Protein AF-A0A1B4FDY3-F1 (afdb_monomer_lite)

Sequence (76 aa):
MSGNVSDSFATPVTGARVPELADPDAYFAMLADACRDLDDAQGHLFHAQLVLVLMHHIADSDVLRDAIAIARAGID

Radius of gyration: 14.78 Å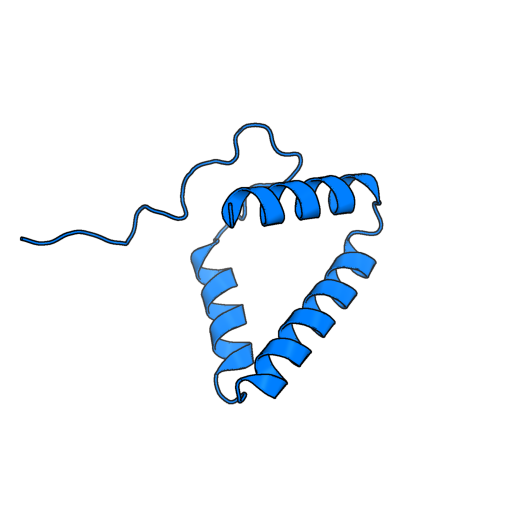; chains: 1; bounding box: 31×23×40 Å

pLDDT: mean 82.45, std 18.77, range [43.31, 97.88]

Foldseek 3Di:
DDDDPPPPPPPPPVPFPDDDDPDPPVVVVVLCVVCVPPDPVRNVVVVVVVVVVVCVVVVDPVNVVSVVVVVVVVVD

InterPro domains:
  IPR021233 Protein of unknown function DUF2783 [PF10932] (19-72)

Structure (mmCIF, N/CA/C/O backbone):
data_AF-A0A1B4FDY3-F1
#
_entry.id   AF-A0A1B4FDY3-F1
#
loop_
_atom_site.group_PDB
_atom_site.id
_atom_site.type_symbol
_atom_site.label_atom_id
_atom_site.label_alt_id
_atom_site.label_comp_id
_atom_site.label_asym_id
_atom_site.label_entity_id
_atom_site.label_seq_id
_atom_site.pdbx_PDB_ins_code
_atom_site.Cartn_x
_atom_site.Cartn_y
_atom_site.Cartn_z
_atom_site.occupancy
_atom_site.B_iso_or_equiv
_atom_site.auth_seq_id
_atom_site.auth_comp_id
_atom_site.auth_asym_id
_atom_site.auth_atom_id
_atom_site.pdbx_PDB_model_num
ATOM 1 N N . MET A 1 1 ? -19.988 11.761 -24.729 1.00 45.06 1 MET A N 1
ATOM 2 C CA . MET A 1 1 ? -19.624 10.481 -24.091 1.00 45.06 1 MET A CA 1
ATOM 3 C C . MET A 1 1 ? -18.280 10.684 -23.414 1.00 45.06 1 MET A C 1
ATOM 5 O O . MET A 1 1 ? -17.265 10.553 -24.076 1.00 45.06 1 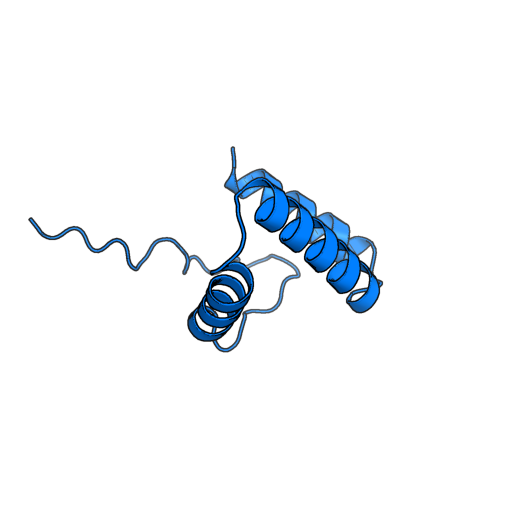MET A O 1
ATOM 9 N N . SER A 1 2 ? -18.285 11.074 -22.141 1.00 43.31 2 SER A N 1
ATOM 10 C CA . SER A 1 2 ? -17.079 11.141 -21.310 1.00 43.31 2 SER A CA 1
ATOM 11 C C . SER A 1 2 ? -17.441 10.487 -19.985 1.00 43.31 2 SER A C 1
ATOM 13 O O . SER A 1 2 ? -18.121 11.093 -19.165 1.00 43.31 2 SER A O 1
ATOM 15 N N . GLY A 1 3 ? -17.114 9.202 -19.854 1.00 46.12 3 GLY A N 1
ATOM 16 C CA . GLY A 1 3 ? -17.233 8.471 -18.597 1.00 46.12 3 GLY A CA 1
ATOM 17 C C . GLY A 1 3 ? -15.992 8.762 -17.769 1.00 46.12 3 GLY A C 1
ATOM 18 O O . GLY A 1 3 ? -14.888 8.424 -18.188 1.00 46.12 3 GLY A O 1
ATOM 19 N N . ASN A 1 4 ? -16.170 9.450 -16.648 1.00 47.28 4 ASN A N 1
ATOM 20 C CA . ASN A 1 4 ? -15.097 9.755 -15.716 1.00 47.28 4 ASN A CA 1
ATOM 21 C C . ASN A 1 4 ? -14.844 8.502 -14.861 1.00 47.28 4 ASN A C 1
ATOM 23 O O . ASN A 1 4 ? -15.723 8.094 -14.110 1.00 47.28 4 ASN A O 1
ATOM 27 N N . VAL A 1 5 ? -13.672 7.877 -14.999 1.00 53.91 5 VAL A N 1
ATOM 28 C CA . VAL A 1 5 ? -13.239 6.705 -14.199 1.00 53.91 5 VAL A CA 1
ATOM 29 C C . VAL A 1 5 ? -12.726 7.125 -12.806 1.00 53.91 5 VAL A C 1
ATOM 31 O O . VAL A 1 5 ? -12.389 6.292 -11.975 1.00 53.91 5 VAL A O 1
ATOM 34 N N . SER A 1 6 ? -12.711 8.423 -12.503 1.00 49.16 6 SER A N 1
ATOM 35 C CA . SER A 1 6 ? -12.084 8.979 -11.297 1.00 49.16 6 SER A CA 1
ATOM 36 C C . SER A 1 6 ? -12.863 8.811 -9.981 1.00 49.16 6 SER A C 1
ATOM 38 O O . SER A 1 6 ? -12.439 9.388 -8.990 1.00 49.16 6 SER A O 1
ATOM 40 N N . ASP A 1 7 ? -13.964 8.051 -9.930 1.00 46.66 7 ASP A N 1
ATOM 41 C CA . ASP A 1 7 ? -14.854 8.003 -8.745 1.00 46.66 7 ASP A CA 1
ATOM 42 C C . ASP A 1 7 ? -15.001 6.605 -8.099 1.00 46.66 7 ASP A C 1
ATOM 44 O O . ASP A 1 7 ? -15.822 6.403 -7.210 1.00 46.66 7 ASP A O 1
ATOM 48 N N . SER A 1 8 ? -14.232 5.595 -8.530 1.00 47.44 8 SER A N 1
ATOM 49 C CA . SER A 1 8 ? -14.431 4.206 -8.056 1.00 47.44 8 SER A CA 1
ATOM 50 C C . SER A 1 8 ? -13.566 3.760 -6.870 1.00 47.44 8 SER A C 1
ATOM 52 O O . SER A 1 8 ? -13.792 2.666 -6.365 1.00 47.44 8 SER A O 1
ATOM 54 N N . PHE A 1 9 ? -12.634 4.580 -6.373 1.00 49.09 9 PHE A N 1
ATOM 55 C CA . PHE A 1 9 ? -11.834 4.250 -5.175 1.00 49.09 9 PHE A CA 1
ATOM 56 C C . PHE A 1 9 ? -12.249 5.027 -3.914 1.00 49.09 9 PHE A C 1
ATOM 58 O O . PHE A 1 9 ? -11.755 4.737 -2.829 1.00 49.09 9 PHE A O 1
ATOM 65 N N . ALA A 1 10 ? -13.169 5.989 -4.039 1.00 45.94 10 ALA A N 1
ATOM 66 C CA . ALA A 1 10 ? -13.555 6.906 -2.967 1.00 45.94 10 ALA A CA 1
ATOM 67 C C . ALA A 1 10 ? -14.835 6.492 -2.223 1.00 45.94 10 ALA A C 1
ATOM 69 O O . ALA A 1 10 ? -15.478 7.330 -1.595 1.00 45.94 10 ALA A O 1
ATOM 70 N N . THR A 1 11 ? -15.247 5.220 -2.268 1.00 49.28 11 THR A N 1
ATOM 71 C CA . THR A 1 11 ? -16.280 4.754 -1.335 1.00 49.28 11 THR A CA 1
ATOM 72 C C . THR A 1 11 ? -15.687 4.767 0.071 1.00 49.28 11 THR A C 1
ATOM 74 O O . THR A 1 11 ? -14.780 3.971 0.333 1.00 49.28 11 THR A O 1
ATOM 77 N N . PRO A 1 12 ? -16.165 5.629 0.989 1.00 49.97 12 PRO A N 1
ATOM 78 C CA . PRO A 1 12 ? -15.700 5.579 2.359 1.00 49.97 12 PRO A CA 1
ATOM 79 C C . PRO A 1 12 ? -16.083 4.206 2.902 1.00 49.97 12 PRO A C 1
ATOM 81 O O . PRO A 1 12 ? -17.256 3.827 2.897 1.00 49.97 12 PRO A O 1
ATOM 84 N N . VAL A 1 13 ? -15.096 3.441 3.366 1.00 56.03 13 VAL A N 1
ATOM 85 C CA . VAL A 1 13 ? -15.341 2.196 4.097 1.00 56.03 13 VAL A CA 1
ATOM 86 C C . VAL A 1 13 ? -15.837 2.554 5.507 1.00 56.03 13 VAL A C 1
ATOM 88 O O . VAL A 1 13 ? -15.195 2.317 6.525 1.00 56.03 13 VAL A O 1
ATOM 91 N N . THR A 1 14 ? -16.987 3.229 5.579 1.00 43.75 14 THR A N 1
ATOM 92 C CA . THR A 1 14 ? -17.622 3.663 6.823 1.00 43.75 14 THR A CA 1
ATOM 93 C C . THR A 1 14 ? -18.017 2.422 7.620 1.00 43.75 14 THR A C 1
ATOM 95 O O . THR A 1 14 ? -19.047 1.805 7.362 1.00 43.75 14 THR A O 1
ATOM 98 N N . GLY A 1 15 ? -17.165 2.039 8.574 1.00 52.16 15 GLY A N 1
ATOM 99 C CA . GLY A 1 15 ? -17.369 0.894 9.464 1.00 52.16 15 GLY A CA 1
ATOM 100 C C . GLY A 1 15 ? -16.199 -0.089 9.545 1.00 52.16 15 GLY A C 1
ATOM 101 O O . GLY A 1 15 ? -16.210 -0.935 10.435 1.00 52.16 15 GLY A O 1
ATOM 102 N N . ALA A 1 16 ? -15.181 0.014 8.684 1.00 56.03 16 ALA A N 1
ATOM 103 C CA . ALA A 1 16 ? -13.959 -0.769 8.861 1.00 56.03 16 ALA A CA 1
ATOM 104 C C . ALA A 1 16 ? -13.057 -0.138 9.928 1.00 56.03 16 ALA A C 1
ATOM 106 O O . ALA A 1 16 ? -12.958 1.082 10.032 1.00 56.03 16 ALA A O 1
ATOM 107 N N . ARG A 1 17 ? -12.317 -0.964 10.675 1.00 67.38 17 ARG A N 1
ATOM 108 C CA . ARG A 1 17 ? -11.282 -0.534 11.636 1.00 67.38 17 ARG A CA 1
ATOM 109 C C . ARG A 1 17 ? -10.063 0.134 10.963 1.00 67.38 17 ARG A C 1
ATOM 111 O O . ARG A 1 17 ? -9.029 0.313 11.600 1.00 67.38 17 ARG A O 1
ATOM 118 N N . VAL A 1 18 ? -10.157 0.480 9.679 1.00 67.69 18 VAL A N 1
ATOM 119 C CA . VAL A 1 18 ? -9.060 1.024 8.877 1.00 67.69 18 VAL A CA 1
ATOM 120 C C . VAL A 1 18 ? -9.173 2.552 8.853 1.00 67.69 18 VAL A C 1
ATOM 122 O O . VAL A 1 18 ? -10.206 3.067 8.424 1.00 67.69 18 VAL A O 1
ATOM 125 N N . PRO A 1 19 ? -8.146 3.287 9.314 1.00 78.75 19 PRO A N 1
ATOM 126 C CA . PRO A 1 19 ? -8.121 4.740 9.223 1.00 78.75 19 PRO A CA 1
ATOM 127 C C . PRO A 1 19 ? -8.193 5.216 7.773 1.00 78.75 19 PRO A C 1
ATOM 129 O O . PRO A 1 19 ? -7.617 4.597 6.878 1.00 78.75 19 PRO A O 1
ATOM 132 N N . GLU A 1 20 ? -8.851 6.351 7.557 1.00 81.50 20 GLU A N 1
ATOM 133 C CA . GLU A 1 20 ? -8.818 7.025 6.264 1.00 81.50 20 GLU A CA 1
ATOM 134 C C . GLU A 1 20 ? -7.398 7.526 5.963 1.00 81.50 20 GLU A C 1
ATOM 136 O O . GLU A 1 20 ? -6.700 8.049 6.839 1.00 81.50 20 GLU A O 1
ATOM 141 N N . LEU A 1 21 ? -6.957 7.338 4.719 1.00 82.81 21 LEU A N 1
ATOM 142 C CA . LEU A 1 21 ? -5.674 7.849 4.250 1.00 82.81 21 LEU A CA 1
ATOM 143 C C . LEU A 1 21 ? -5.798 9.353 4.008 1.00 82.81 21 LEU A C 1
ATOM 145 O O . LEU A 1 21 ? -6.712 9.798 3.325 1.00 82.81 21 LEU A O 1
ATOM 149 N N . ALA A 1 22 ? -4.852 10.127 4.541 1.00 88.19 22 ALA A N 1
ATOM 150 C CA . ALA A 1 22 ? -4.874 11.585 4.425 1.00 88.19 22 ALA A CA 1
ATOM 151 C C . ALA A 1 22 ? -4.730 12.085 2.974 1.00 88.19 22 ALA A C 1
ATOM 153 O O . ALA A 1 22 ? -5.299 13.116 2.630 1.00 88.19 22 ALA A O 1
ATOM 154 N N . ASP A 1 23 ? -3.968 11.366 2.145 1.00 91.06 23 ASP A N 1
ATOM 155 C CA . ASP A 1 23 ? -3.785 11.653 0.718 1.00 91.06 23 ASP A CA 1
ATOM 156 C C . ASP A 1 23 ? -3.606 10.331 -0.055 1.00 91.06 23 ASP A C 1
ATOM 158 O O . ASP A 1 23 ? -2.479 9.862 -0.251 1.00 91.06 23 ASP A O 1
ATOM 162 N N . PRO A 1 24 ? -4.714 9.661 -0.426 1.00 87.75 24 PRO A N 1
ATOM 163 C CA . PRO A 1 24 ? -4.664 8.375 -1.117 1.00 87.75 24 PRO A CA 1
ATOM 164 C C . PRO A 1 24 ? -3.858 8.443 -2.419 1.00 87.75 24 PRO A C 1
ATOM 166 O O . PRO A 1 24 ? -3.050 7.553 -2.687 1.00 87.75 24 PRO A O 1
ATOM 169 N N . ASP A 1 25 ? -4.031 9.516 -3.194 1.00 91.38 25 ASP A N 1
ATOM 170 C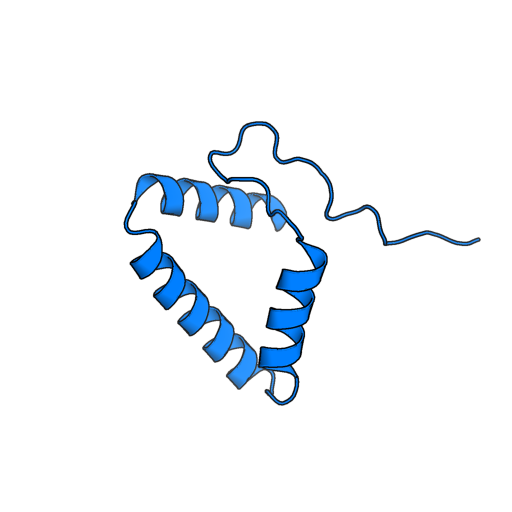 CA . ASP A 1 25 ? -3.410 9.687 -4.508 1.00 91.38 25 ASP A CA 1
ATOM 171 C C . ASP A 1 25 ? -1.887 9.789 -4.398 1.00 91.38 25 ASP A C 1
ATOM 173 O O . ASP A 1 25 ? -1.163 9.116 -5.138 1.00 91.38 25 ASP A O 1
ATOM 177 N N . ALA A 1 26 ? -1.380 10.570 -3.438 1.00 93.81 26 ALA A N 1
ATOM 178 C CA . ALA A 1 26 ? 0.058 10.678 -3.210 1.00 93.81 26 ALA A CA 1
ATOM 179 C C . ALA A 1 26 ? 0.686 9.335 -2.798 1.00 93.81 26 ALA A C 1
ATOM 181 O O . ALA A 1 26 ? 1.791 9.002 -3.237 1.00 93.81 26 ALA A O 1
ATOM 182 N N . TYR A 1 27 ? -0.010 8.535 -1.985 1.00 91.12 27 TYR A N 1
ATOM 183 C CA . TYR A 1 27 ? 0.486 7.220 -1.576 1.00 91.12 27 TYR A CA 1
ATOM 184 C C . TYR A 1 27 ? 0.458 6.200 -2.718 1.00 91.12 27 TYR A C 1
ATOM 186 O O . TYR A 1 27 ? 1.419 5.444 -2.878 1.00 91.12 27 TYR A O 1
ATOM 194 N N . PHE A 1 28 ? -0.580 6.204 -3.557 1.00 89.69 28 PHE A N 1
ATOM 195 C CA . PHE A 1 28 ? -0.607 5.357 -4.751 1.00 89.69 28 PHE A CA 1
ATOM 196 C C . PHE A 1 28 ? 0.475 5.750 -5.759 1.00 89.69 28 PHE A C 1
ATOM 198 O O . PHE A 1 28 ? 1.136 4.867 -6.307 1.00 89.69 28 PHE A O 1
ATOM 205 N N . ALA A 1 29 ? 0.719 7.049 -5.957 1.00 95.19 29 ALA A N 1
ATOM 206 C CA . ALA A 1 29 ? 1.809 7.523 -6.807 1.00 95.19 29 ALA A CA 1
ATOM 207 C C . ALA A 1 29 ? 3.178 7.032 -6.305 1.00 95.19 29 ALA A C 1
ATOM 209 O O . ALA A 1 29 ? 3.993 6.568 -7.099 1.00 95.19 29 ALA A O 1
ATOM 210 N N . MET A 1 30 ? 3.404 7.045 -4.985 1.00 95.31 30 MET A N 1
ATOM 211 C CA . MET A 1 30 ? 4.628 6.517 -4.372 1.00 95.31 30 MET A CA 1
ATOM 212 C C . MET A 1 30 ? 4.826 5.017 -4.645 1.00 95.31 30 MET A C 1
ATOM 214 O O . MET A 1 30 ? 5.938 4.594 -4.959 1.00 95.31 30 MET A O 1
ATOM 218 N N . LEU A 1 31 ? 3.763 4.210 -4.549 1.00 94.06 31 LEU A N 1
ATOM 219 C CA . LEU A 1 31 ? 3.820 2.773 -4.850 1.00 94.06 31 LEU A CA 1
ATOM 220 C C . LEU A 1 31 ? 4.073 2.504 -6.337 1.00 94.06 31 LEU A C 1
ATOM 222 O O . LEU A 1 31 ? 4.879 1.635 -6.676 1.00 94.06 31 LEU A O 1
ATOM 226 N N . ALA A 1 32 ? 3.412 3.261 -7.216 1.00 92.81 32 ALA A N 1
ATOM 227 C CA . ALA A 1 32 ? 3.588 3.147 -8.659 1.00 92.81 32 ALA A CA 1
ATOM 228 C C . ALA A 1 32 ? 5.024 3.487 -9.079 1.00 92.81 32 ALA A C 1
ATOM 230 O O . ALA A 1 32 ? 5.636 2.741 -9.844 1.00 92.81 32 ALA A O 1
ATOM 231 N N . ASP A 1 33 ? 5.593 4.563 -8.532 1.00 96.81 33 ASP A N 1
ATOM 232 C CA . ASP A 1 33 ? 6.981 4.936 -8.798 1.00 96.81 33 ASP A CA 1
ATOM 233 C C . ASP A 1 33 ? 7.971 3.891 -8.262 1.00 96.81 33 ASP A C 1
ATOM 235 O O . ASP A 1 33 ? 8.952 3.588 -8.940 1.00 96.81 33 ASP A O 1
ATOM 239 N N . ALA A 1 34 ? 7.698 3.274 -7.106 1.00 95.50 34 ALA A N 1
ATOM 240 C CA . ALA A 1 34 ? 8.547 2.220 -6.544 1.00 95.50 34 ALA A CA 1
ATOM 241 C C . ALA A 1 34 ? 8.597 0.939 -7.403 1.00 95.50 34 ALA A C 1
ATOM 243 O O . ALA A 1 34 ? 9.583 0.204 -7.339 1.00 95.50 34 ALA A O 1
ATOM 244 N N . CYS A 1 35 ? 7.565 0.679 -8.212 1.00 94.38 35 CYS A N 1
ATOM 245 C CA . CYS A 1 35 ? 7.486 -0.503 -9.078 1.00 94.38 35 CYS A CA 1
ATOM 246 C C . CYS A 1 35 ? 7.763 -0.216 -10.557 1.00 94.38 35 CYS A C 1
ATOM 248 O O . CYS A 1 35 ? 7.722 -1.147 -11.356 1.00 94.38 35 CYS A O 1
ATOM 250 N N . ARG A 1 36 ? 8.021 1.044 -10.937 1.00 95.31 36 ARG A N 1
ATOM 251 C CA . ARG A 1 36 ? 8.096 1.494 -12.340 1.00 95.31 36 ARG A CA 1
ATOM 252 C C . ARG A 1 36 ? 9.000 0.636 -13.222 1.00 95.31 36 ARG A C 1
ATOM 254 O O . ARG A 1 36 ? 8.660 0.379 -14.372 1.00 95.31 36 ARG A O 1
ATOM 261 N N . ASP A 1 37 ? 10.158 0.263 -12.693 1.00 95.62 37 ASP A N 1
ATOM 262 C CA . ASP A 1 37 ? 11.214 -0.419 -13.442 1.00 95.62 37 ASP A CA 1
ATOM 263 C C . ASP A 1 37 ? 11.244 -1.935 -13.167 1.00 95.62 37 ASP A C 1
ATOM 265 O O . ASP A 1 37 ? 12.207 -2.610 -13.531 1.00 95.62 37 ASP A O 1
ATOM 269 N N . LEU A 1 38 ? 10.215 -2.471 -12.497 1.00 97.50 38 LEU A N 1
ATOM 270 C CA . LEU A 1 38 ? 10.105 -3.890 -12.164 1.00 97.50 38 LEU A CA 1
ATOM 271 C C . LEU A 1 38 ? 9.312 -4.644 -13.235 1.00 97.50 38 LEU A C 1
ATOM 273 O O . LEU A 1 38 ? 8.285 -4.168 -13.717 1.00 97.50 38 LEU A O 1
ATOM 277 N N . ASP A 1 39 ? 9.762 -5.853 -13.567 1.00 97.50 39 ASP A N 1
ATOM 278 C CA . ASP A 1 39 ? 8.943 -6.800 -14.323 1.00 97.50 39 ASP A CA 1
ATOM 279 C C . ASP A 1 39 ? 7.806 -7.387 -13.462 1.00 97.50 39 ASP A C 1
ATOM 281 O O . ASP A 1 39 ? 7.753 -7.193 -12.245 1.00 97.50 39 ASP A O 1
ATOM 285 N N . ASP A 1 40 ? 6.891 -8.139 -14.080 1.00 95.19 40 ASP A N 1
ATOM 286 C CA . ASP A 1 40 ? 5.733 -8.712 -13.382 1.00 95.19 40 ASP A CA 1
ATOM 287 C C . ASP A 1 40 ? 6.134 -9.586 -12.181 1.00 95.19 40 ASP A C 1
ATOM 289 O O . ASP A 1 40 ? 5.498 -9.541 -11.127 1.00 95.19 40 ASP A O 1
ATOM 293 N N . ALA A 1 41 ? 7.187 -10.399 -12.305 1.00 97.12 41 ALA A N 1
ATOM 294 C CA . ALA A 1 41 ? 7.615 -11.296 -11.233 1.00 97.12 41 ALA A CA 1
ATOM 295 C C . ALA A 1 41 ? 8.246 -10.514 -10.071 1.00 97.12 41 ALA A C 1
ATOM 297 O O . ALA A 1 41 ? 7.957 -10.782 -8.901 1.00 97.12 41 ALA A O 1
ATOM 298 N N . GLN A 1 42 ? 9.070 -9.520 -10.393 1.00 97.88 42 GLN A N 1
ATOM 299 C CA . GLN A 1 42 ? 9.669 -8.597 -9.438 1.00 97.88 42 GLN A CA 1
ATOM 300 C C . GLN A 1 42 ? 8.607 -7.747 -8.739 1.00 97.88 42 GLN A C 1
ATOM 302 O O . GLN A 1 42 ? 8.676 -7.580 -7.524 1.00 97.88 42 GLN A O 1
ATOM 307 N N . GLY A 1 43 ? 7.594 -7.276 -9.467 1.00 97.00 43 GLY A N 1
ATOM 308 C CA . GLY A 1 43 ? 6.455 -6.547 -8.921 1.00 97.00 43 GLY A CA 1
ATOM 309 C C . GLY A 1 43 ? 5.674 -7.388 -7.913 1.00 97.00 43 GLY A C 1
ATOM 310 O O . GLY A 1 43 ? 5.404 -6.928 -6.805 1.00 97.00 43 GLY A O 1
ATOM 311 N N . HIS A 1 44 ? 5.359 -8.650 -8.227 1.00 96.50 44 HIS A N 1
ATOM 312 C CA . HIS A 1 44 ? 4.716 -9.549 -7.259 1.00 96.50 44 HIS A CA 1
ATOM 313 C C . HIS A 1 44 ? 5.569 -9.756 -6.001 1.00 96.50 44 HIS A C 1
ATOM 315 O O . HIS A 1 44 ? 5.046 -9.713 -4.884 1.00 96.50 44 HIS A O 1
ATOM 321 N N . LEU A 1 45 ? 6.882 -9.953 -6.167 1.00 97.50 45 LEU A N 1
ATOM 322 C CA . LEU A 1 45 ? 7.800 -10.105 -5.040 1.00 97.50 45 LEU A CA 1
ATOM 323 C C . LEU A 1 45 ? 7.860 -8.833 -4.183 1.00 97.50 45 LEU A C 1
ATOM 325 O O . LEU A 1 45 ? 7.797 -8.930 -2.957 1.00 97.50 45 LEU A O 1
ATOM 329 N N . PHE A 1 46 ? 7.933 -7.659 -4.814 1.00 97.31 46 PHE A N 1
ATOM 330 C CA . PHE A 1 46 ? 7.905 -6.363 -4.141 1.00 97.31 46 PHE A CA 1
ATOM 331 C C . PHE A 1 46 ? 6.642 -6.212 -3.288 1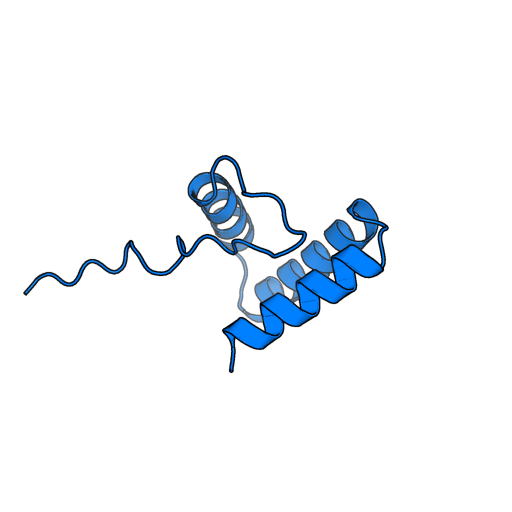.00 97.31 46 PHE A C 1
ATOM 333 O O . PHE A 1 46 ? 6.742 -5.929 -2.095 1.00 97.31 46 PHE A O 1
ATOM 340 N N . HIS A 1 47 ? 5.460 -6.474 -3.855 1.00 95.38 47 HIS A N 1
ATOM 341 C CA . HIS A 1 47 ? 4.203 -6.362 -3.114 1.00 95.38 47 HIS A CA 1
ATOM 342 C C . HIS A 1 47 ? 4.146 -7.341 -1.933 1.00 95.38 47 HIS A C 1
ATOM 344 O O . HIS A 1 47 ? 3.740 -6.954 -0.839 1.00 95.38 47 HIS A O 1
ATOM 350 N N . ALA A 1 48 ? 4.601 -8.587 -2.108 1.00 96.94 48 ALA A N 1
ATOM 351 C CA . ALA A 1 48 ? 4.642 -9.566 -1.021 1.00 96.94 48 ALA A CA 1
ATOM 352 C C . ALA A 1 48 ? 5.581 -9.133 0.122 1.00 96.94 48 ALA A C 1
ATOM 354 O O . ALA A 1 48 ? 5.229 -9.250 1.298 1.00 96.94 48 ALA A O 1
ATOM 355 N N . GLN A 1 49 ? 6.761 -8.604 -0.213 1.00 97.50 49 GLN A N 1
ATOM 356 C CA . GLN A 1 49 ? 7.712 -8.079 0.769 1.00 97.50 49 GLN A CA 1
ATOM 357 C C . GLN A 1 49 ? 7.164 -6.845 1.489 1.00 97.50 49 GLN A C 1
ATOM 359 O O . GLN A 1 49 ? 7.271 -6.756 2.712 1.00 97.50 49 GLN A O 1
ATOM 364 N N . LEU A 1 50 ? 6.542 -5.921 0.755 1.00 97.00 50 LEU A N 1
ATOM 365 C CA . LEU A 1 50 ? 5.914 -4.734 1.325 1.00 97.00 50 LEU A CA 1
ATOM 366 C C . LEU A 1 50 ? 4.807 -5.115 2.313 1.00 97.00 50 LEU A C 1
ATOM 368 O O . LEU A 1 50 ? 4.800 -4.619 3.437 1.00 97.00 50 LEU A O 1
ATOM 372 N N . VAL A 1 51 ? 3.918 -6.039 1.934 1.00 95.50 51 VAL A N 1
ATOM 373 C CA . VAL A 1 51 ? 2.869 -6.558 2.825 1.00 95.50 51 VAL A CA 1
ATOM 374 C C . VAL A 1 51 ? 3.483 -7.142 4.098 1.00 95.50 51 VAL A C 1
ATOM 376 O O . VAL A 1 51 ? 3.038 -6.803 5.191 1.00 95.50 51 VAL A O 1
ATOM 379 N N . LEU A 1 52 ? 4.544 -7.947 3.989 1.00 96.31 52 LEU A N 1
ATOM 380 C CA . LEU A 1 52 ? 5.221 -8.525 5.153 1.00 96.31 52 LEU A CA 1
ATOM 381 C C . LEU A 1 52 ? 5.808 -7.452 6.089 1.00 96.31 52 LEU A C 1
ATOM 383 O O . LEU A 1 52 ? 5.667 -7.548 7.309 1.00 96.31 52 LEU A O 1
ATOM 387 N N . VAL A 1 53 ? 6.441 -6.416 5.535 1.00 97.12 53 VAL A N 1
ATOM 388 C CA . VAL A 1 53 ? 6.972 -5.284 6.312 1.00 97.12 53 VAL A CA 1
ATOM 389 C C . VAL A 1 53 ? 5.843 -4.535 7.024 1.00 97.12 53 VAL A C 1
ATOM 391 O O . VAL A 1 53 ? 5.938 -4.278 8.225 1.00 97.12 53 VAL A O 1
ATOM 394 N N . LEU A 1 54 ? 4.741 -4.245 6.329 1.00 95.06 54 LEU A N 1
ATOM 395 C CA . LEU A 1 54 ? 3.572 -3.583 6.915 1.00 95.06 54 LEU A CA 1
ATOM 396 C C . LEU A 1 54 ? 2.926 -4.424 8.022 1.00 95.06 54 LEU A C 1
ATOM 398 O O . LEU A 1 54 ? 2.547 -3.877 9.055 1.00 95.06 54 LEU A O 1
ATOM 402 N N . MET A 1 55 ? 2.865 -5.749 7.864 1.00 95.00 55 MET A N 1
ATOM 403 C CA . MET A 1 55 ? 2.373 -6.652 8.909 1.00 95.00 55 MET A CA 1
ATOM 404 C C . MET A 1 55 ? 3.184 -6.530 10.201 1.00 95.00 55 MET A C 1
ATOM 406 O O . MET A 1 55 ? 2.601 -6.465 11.285 1.00 95.00 55 MET A O 1
ATOM 410 N N . HIS A 1 56 ? 4.515 -6.452 10.098 1.00 94.62 56 HIS A N 1
ATOM 411 C CA . HIS A 1 56 ? 5.376 -6.227 11.260 1.00 94.62 56 HIS A CA 1
ATOM 412 C C . HIS A 1 56 ? 5.177 -4.843 11.886 1.00 94.62 56 HIS A C 1
ATOM 414 O O . HIS A 1 56 ? 5.222 -4.730 13.107 1.00 94.62 56 HIS A O 1
ATOM 420 N N . HIS A 1 57 ? 4.946 -3.801 11.082 1.00 95.50 57 HIS A N 1
ATOM 421 C CA . HIS A 1 57 ? 4.677 -2.458 11.602 1.00 95.50 57 HIS A CA 1
ATOM 422 C C . HIS A 1 57 ? 3.322 -2.344 12.310 1.00 95.50 57 HIS A C 1
ATOM 424 O O . HIS A 1 57 ? 3.229 -1.639 13.311 1.00 95.50 57 HIS A O 1
ATOM 430 N N . ILE A 1 58 ? 2.288 -3.028 11.810 1.00 92.31 58 ILE A N 1
ATOM 431 C CA . ILE A 1 58 ? 0.946 -3.029 12.407 1.00 92.31 58 ILE A CA 1
ATOM 432 C C . ILE A 1 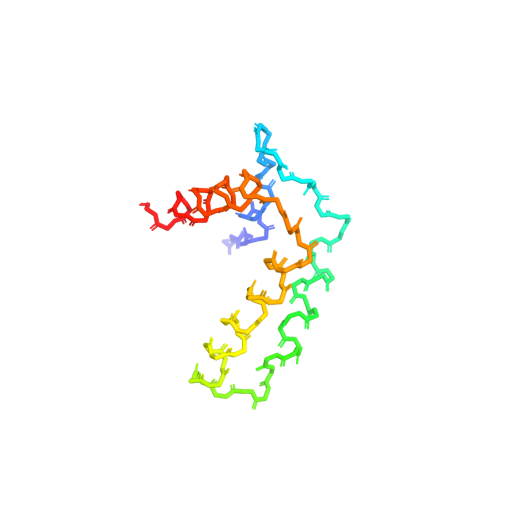58 ? 0.941 -3.807 13.729 1.00 92.31 58 ILE A C 1
ATOM 434 O O . ILE A 1 58 ? 0.357 -3.338 14.700 1.00 92.31 58 ILE A O 1
ATOM 438 N N . ALA A 1 59 ? 1.582 -4.983 13.770 1.00 92.69 59 ALA A N 1
ATOM 439 C CA . ALA A 1 59 ? 1.742 -5.839 14.956 1.00 92.69 59 ALA A CA 1
ATOM 440 C C . ALA A 1 59 ? 0.448 -6.201 15.736 1.00 92.69 59 ALA A C 1
ATOM 442 O O . ALA A 1 59 ? 0.527 -6.740 16.840 1.00 92.69 59 ALA A O 1
ATOM 443 N N . ASP A 1 60 ? -0.734 -5.961 15.162 1.00 93.25 60 ASP A N 1
ATOM 444 C CA . ASP A 1 60 ? -2.053 -6.264 15.729 1.00 93.25 60 ASP A CA 1
ATOM 445 C C . ASP A 1 60 ? -2.770 -7.295 14.839 1.00 93.25 60 ASP A C 1
ATOM 447 O O . ASP A 1 60 ? -3.087 -7.036 13.674 1.00 93.25 60 ASP A O 1
ATOM 451 N N . SER A 1 61 ? -3.026 -8.488 15.386 1.00 90.69 61 SER A N 1
ATOM 452 C CA . SER A 1 61 ? -3.641 -9.592 14.643 1.00 90.69 61 SER A CA 1
ATOM 453 C C . SER A 1 61 ? -5.097 -9.347 14.253 1.00 90.69 61 SER A C 1
ATOM 455 O O . SER A 1 61 ? -5.555 -9.924 13.266 1.00 90.69 61 SER A O 1
ATOM 457 N N . ASP A 1 62 ? -5.828 -8.525 15.004 1.00 92.00 62 ASP A N 1
ATOM 458 C CA . ASP A 1 62 ? -7.222 -8.214 14.692 1.00 92.00 62 ASP A CA 1
ATOM 459 C C . ASP A 1 62 ? -7.287 -7.224 13.528 1.00 92.00 62 ASP A C 1
ATOM 461 O O . ASP A 1 62 ? -8.045 -7.437 12.585 1.00 92.00 6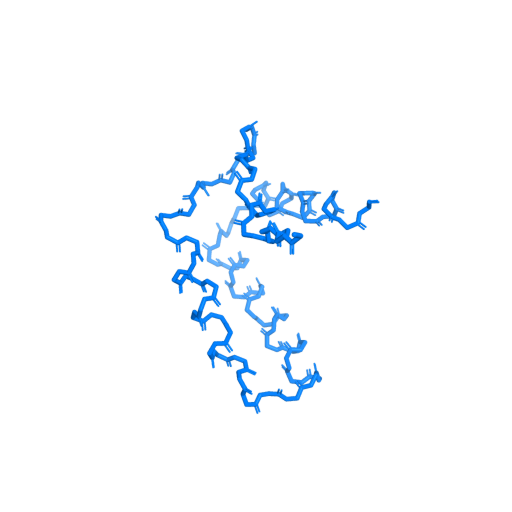2 ASP A O 1
ATOM 465 N N . VAL A 1 63 ? -6.413 -6.211 13.527 1.00 91.19 63 VAL A N 1
ATOM 466 C CA . VAL A 1 63 ? -6.281 -5.275 12.395 1.00 91.19 63 VAL A CA 1
ATOM 467 C C . VAL A 1 63 ? -5.905 -6.019 11.111 1.00 91.19 63 VAL A C 1
ATOM 469 O O . VAL A 1 63 ? -6.486 -5.773 10.055 1.00 91.19 63 VAL A O 1
ATOM 472 N N . LEU A 1 64 ? -4.972 -6.972 11.194 1.00 92.19 64 LEU A N 1
ATOM 473 C CA . LEU A 1 64 ? -4.585 -7.791 10.042 1.00 92.19 64 LEU A CA 1
ATOM 474 C C . LEU A 1 64 ? -5.726 -8.683 9.540 1.00 92.19 64 LEU A C 1
ATOM 476 O O . LEU A 1 64 ? -5.905 -8.827 8.329 1.00 92.19 64 LEU A O 1
ATOM 480 N N . ARG A 1 65 ? -6.514 -9.269 10.448 1.00 92.69 65 ARG A N 1
ATOM 481 C CA . ARG A 1 65 ? -7.675 -10.095 10.090 1.00 92.69 65 ARG A CA 1
ATOM 482 C C . ARG A 1 65 ? -8.730 -9.279 9.348 1.00 92.69 65 ARG A C 1
ATOM 484 O O . ARG A 1 65 ? -9.213 -9.731 8.310 1.00 92.69 65 ARG A O 1
ATOM 491 N N . ASP A 1 66 ? -9.046 -8.090 9.854 1.00 91.62 66 ASP A N 1
ATOM 492 C CA . ASP A 1 66 ? -10.016 -7.185 9.236 1.00 91.62 66 ASP A CA 1
ATOM 493 C C . ASP A 1 66 ? -9.541 -6.741 7.847 1.00 91.62 66 ASP A C 1
ATOM 495 O O . ASP A 1 66 ? -10.297 -6.818 6.878 1.00 91.62 66 ASP A O 1
ATOM 499 N N . ALA A 1 67 ? -8.264 -6.362 7.716 1.00 91.19 67 ALA A N 1
ATOM 500 C CA . ALA A 1 67 ? -7.680 -5.955 6.439 1.00 91.19 67 ALA A CA 1
ATOM 501 C C . ALA A 1 67 ? -7.762 -7.064 5.374 1.00 91.19 67 ALA A C 1
ATOM 503 O O . ALA A 1 67 ? -8.136 -6.799 4.232 1.00 91.19 67 ALA A O 1
ATOM 504 N N . ILE A 1 68 ? -7.472 -8.318 5.745 1.00 92.06 68 ILE A N 1
ATOM 505 C CA . ILE A 1 68 ? -7.574 -9.471 4.834 1.00 92.06 68 ILE A CA 1
ATOM 506 C C . ILE A 1 68 ? -9.027 -9.710 4.399 1.00 92.06 68 ILE A C 1
ATOM 508 O O . ILE A 1 68 ? -9.272 -10.009 3.229 1.00 92.06 68 ILE A O 1
ATOM 512 N N . ALA A 1 69 ? -9.990 -9.586 5.317 1.00 92.44 69 ALA A N 1
ATOM 513 C CA . ALA A 1 69 ? -11.407 -9.748 4.998 1.00 92.44 69 ALA A CA 1
ATOM 514 C C . ALA A 1 69 ? -11.894 -8.668 4.016 1.00 92.44 69 ALA A C 1
ATOM 516 O O . ALA A 1 69 ? -12.560 -8.997 3.035 1.00 92.44 69 ALA A O 1
ATOM 517 N N . ILE A 1 70 ? -11.503 -7.408 4.237 1.00 89.19 70 ILE A N 1
ATOM 518 C CA . ILE A 1 70 ? -11.825 -6.279 3.351 1.00 89.19 70 ILE A CA 1
ATOM 519 C C . ILE A 1 70 ? -11.209 -6.487 1.963 1.00 89.19 70 ILE A C 1
ATOM 521 O O . ILE A 1 70 ? -11.908 -6.366 0.961 1.00 89.19 70 ILE A O 1
ATOM 525 N N . ALA A 1 71 ? -9.924 -6.854 1.894 1.00 90.69 71 ALA A N 1
ATOM 526 C CA . ALA A 1 71 ? -9.239 -7.090 0.624 1.00 90.69 71 ALA A CA 1
ATOM 527 C C . ALA A 1 71 ? -9.882 -8.228 -0.185 1.00 90.69 71 ALA A C 1
ATOM 529 O O . ALA A 1 71 ? -9.995 -8.122 -1.403 1.00 90.69 71 ALA A O 1
ATOM 530 N N . ARG A 1 72 ? -10.339 -9.301 0.480 1.00 92.06 72 ARG A N 1
ATOM 531 C CA . ARG A 1 72 ? -11.069 -10.397 -0.178 1.00 92.06 72 ARG A CA 1
ATOM 532 C C . ARG A 1 72 ? -12.423 -9.954 -0.723 1.00 92.06 72 ARG A C 1
ATOM 534 O O . ARG A 1 72 ? -12.733 -10.278 -1.860 1.00 92.06 72 ARG A O 1
ATOM 541 N N . ALA A 1 73 ? -13.187 -9.192 0.057 1.00 90.69 73 ALA A N 1
ATOM 542 C CA . ALA A 1 73 ? -14.515 -8.733 -0.343 1.00 90.69 73 ALA A CA 1
ATOM 543 C C . ALA A 1 73 ? -14.505 -7.809 -1.575 1.00 90.69 73 ALA A C 1
ATOM 545 O O . ALA A 1 73 ? -15.529 -7.672 -2.228 1.00 90.69 73 ALA A O 1
ATOM 546 N N . GLY A 1 74 ? -13.374 -7.166 -1.889 1.00 80.75 74 GLY A N 1
ATOM 547 C CA . GLY A 1 74 ? -13.232 -6.308 -3.070 1.00 80.75 74 GLY A CA 1
ATOM 548 C C . GLY A 1 74 ? -12.914 -7.039 -4.382 1.00 80.75 74 GLY A C 1
ATOM 549 O O . GLY A 1 74 ? -12.823 -6.382 -5.415 1.00 80.75 74 GLY A O 1
ATOM 550 N N . ILE A 1 75 ? -12.685 -8.357 -4.347 1.00 86.31 75 ILE A N 1
ATOM 551 C CA . ILE A 1 75 ? -12.308 -9.169 -5.523 1.00 86.31 75 ILE A CA 1
ATOM 552 C C . ILE A 1 75 ? -13.451 -10.110 -5.954 1.00 86.31 75 ILE A C 1
ATOM 554 O O . ILE A 1 75 ? -13.449 -10.579 -7.094 1.00 86.31 75 ILE A O 1
ATOM 558 N N . ASP A 1 76 ? -14.408 -10.371 -5.060 1.00 55.41 76 ASP A N 1
ATOM 559 C CA . ASP A 1 76 ? -15.631 -11.143 -5.330 1.00 55.41 76 ASP A CA 1
ATOM 560 C C . ASP A 1 76 ? -16.710 -10.277 -6.014 1.00 55.41 76 ASP A C 1
ATOM 562 O O . ASP A 1 76 ? -17.408 -10.809 -6.912 1.00 55.41 76 ASP A O 1
#

Secondary structure (DSSP, 8-state):
-----TTSS----TTSSPPPPS-HHHHHHHHHHHHTT--HHHHHHHHHHHHHHHHHHH--HHHHHHHHHHHHHTT-

Organism: NCBI:txid1385591